Protein AF-A0AAX2KJM3-F1 (afdb_monomer_lite)

Structure (mmCIF, N/CA/C/O backbone):
data_AF-A0AAX2KJM3-F1
#
_entry.id   AF-A0AAX2KJM3-F1
#
loop_
_atom_site.group_PDB
_atom_site.id
_atom_site.type_symbol
_atom_site.label_atom_id
_atom_site.label_alt_id
_atom_site.label_comp_id
_atom_site.label_asym_id
_atom_site.label_entity_id
_atom_site.label_seq_id
_atom_site.pdbx_PDB_ins_code
_atom_site.Cartn_x
_atom_site.Cartn_y
_atom_site.Cartn_z
_atom_site.occupancy
_atom_site.B_iso_or_equiv
_atom_site.auth_seq_id
_atom_site.auth_comp_id
_atom_site.auth_asym_id
_atom_site.auth_atom_id
_atom_site.pdbx_PDB_model_num
ATOM 1 N N . MET A 1 1 ? 7.426 3.479 9.114 1.00 60.28 1 MET A N 1
ATOM 2 C CA . MET A 1 1 ? 7.396 3.814 7.668 1.00 60.28 1 MET A CA 1
ATOM 3 C C . MET A 1 1 ? 6.520 2.862 6.853 1.00 60.28 1 MET A C 1
ATOM 5 O O . MET A 1 1 ? 5.657 3.357 6.151 1.00 60.28 1 MET A O 1
ATOM 9 N N . ARG A 1 2 ? 6.650 1.527 6.961 1.00 74.94 2 ARG A N 1
ATOM 10 C CA . ARG A 1 2 ? 5.858 0.591 6.131 1.00 74.94 2 ARG A CA 1
ATOM 11 C C . ARG A 1 2 ? 4.343 0.595 6.400 1.00 74.94 2 ARG A C 1
ATOM 13 O O . ARG A 1 2 ? 3.571 0.527 5.456 1.00 74.94 2 ARG A O 1
ATOM 20 N N . ILE A 1 3 ? 3.922 0.718 7.660 1.00 77.81 3 ILE A N 1
ATOM 21 C CA . ILE A 1 3 ? 2.496 0.797 8.042 1.00 77.81 3 ILE A CA 1
ATOM 22 C C . ILE A 1 3 ? 1.821 2.037 7.436 1.00 77.81 3 ILE A C 1
ATOM 24 O O . ILE A 1 3 ? 0.717 1.941 6.913 1.00 77.81 3 ILE A O 1
ATOM 28 N N . ALA A 1 4 ? 2.520 3.176 7.405 1.00 73.75 4 ALA A N 1
ATOM 29 C CA . ALA A 1 4 ? 2.007 4.408 6.805 1.00 73.75 4 ALA A CA 1
ATOM 30 C C . ALA A 1 4 ? 1.748 4.266 5.296 1.00 73.75 4 ALA A C 1
ATOM 32 O O . ALA A 1 4 ? 0.753 4.765 4.786 1.00 73.75 4 ALA A O 1
ATOM 33 N N . GLU A 1 5 ? 2.600 3.530 4.579 1.00 72.25 5 GLU A N 1
ATOM 34 C CA . GLU A 1 5 ? 2.364 3.229 3.162 1.00 72.25 5 GLU A CA 1
ATOM 35 C C . GLU A 1 5 ? 1.125 2.345 2.966 1.00 72.25 5 GLU A C 1
ATOM 37 O O . GLU A 1 5 ? 0.366 2.559 2.023 1.00 72.25 5 GLU A O 1
ATOM 42 N N . LEU A 1 6 ? 0.897 1.374 3.858 1.00 77.25 6 LEU A N 1
ATOM 43 C CA . LEU A 1 6 ? -0.289 0.514 3.816 1.00 77.25 6 LEU A CA 1
ATOM 44 C C . LEU A 1 6 ? -1.564 1.314 4.101 1.00 77.25 6 LEU A C 1
ATOM 46 O O . LEU A 1 6 ? -2.538 1.147 3.376 1.00 77.25 6 LEU A O 1
ATOM 50 N N . ALA A 1 7 ? -1.525 2.231 5.070 1.00 78.38 7 ALA A N 1
ATOM 51 C CA . ALA A 1 7 ? -2.629 3.137 5.391 1.00 78.38 7 ALA A CA 1
ATOM 52 C C . ALA A 1 7 ? -3.006 4.076 4.231 1.00 78.38 7 ALA A C 1
ATOM 54 O O . ALA A 1 7 ? -4.148 4.515 4.135 1.00 78.38 7 ALA A O 1
ATOM 55 N N . LEU A 1 8 ? -2.063 4.392 3.339 1.00 77.62 8 LEU A N 1
ATOM 56 C CA . LEU A 1 8 ? -2.329 5.158 2.115 1.00 77.62 8 LEU A CA 1
ATOM 57 C C . LEU A 1 8 ? -2.847 4.284 0.961 1.00 77.62 8 LEU A C 1
ATOM 59 O O . LEU A 1 8 ? -3.397 4.811 -0.002 1.00 77.62 8 LEU A O 1
ATOM 63 N N . CYS A 1 9 ? -2.661 2.964 1.039 1.00 71.81 9 CYS A N 1
ATOM 64 C CA . CYS A 1 9 ? -3.154 1.999 0.052 1.00 71.81 9 CYS A CA 1
ATOM 65 C C . CYS A 1 9 ? -4.550 1.451 0.390 1.00 71.81 9 CYS A C 1
ATOM 67 O O . CYS A 1 9 ? -5.063 0.611 -0.348 1.00 71.81 9 CYS A O 1
ATOM 69 N N . THR A 1 10 ? -5.142 1.880 1.503 1.00 76.56 10 THR A N 1
ATOM 70 C CA . THR A 1 10 ? -6.456 1.445 1.978 1.00 76.56 10 THR A CA 1
ATOM 71 C C . THR A 1 10 ? -7.412 2.630 2.077 1.00 76.56 10 THR A C 1
ATOM 73 O O . THR A 1 10 ? -6.993 3.780 2.202 1.00 76.56 10 THR A O 1
ATOM 76 N N . ALA A 1 11 ? -8.708 2.344 2.006 1.00 81.88 11 ALA A N 1
ATOM 77 C CA . ALA A 1 11 ? -9.783 3.302 2.224 1.00 81.88 11 ALA A CA 1
ATOM 78 C C . ALA A 1 11 ? -10.923 2.591 2.960 1.00 81.88 11 ALA A C 1
ATOM 80 O O . ALA A 1 11 ? -11.150 1.399 2.728 1.00 81.88 11 ALA A O 1
ATOM 81 N N . LEU A 1 12 ? -11.605 3.309 3.846 1.00 81.50 12 LEU A N 1
ATOM 82 C CA . LEU A 1 12 ? -12.786 2.844 4.567 1.00 81.50 12 LEU A CA 1
ATOM 83 C C . LEU A 1 12 ? -14.008 3.650 4.114 1.00 81.50 12 LEU A C 1
ATOM 85 O O . LEU A 1 12 ? -13.881 4.804 3.709 1.00 81.50 12 LEU A O 1
ATOM 89 N N . GLU A 1 13 ? -15.191 3.040 4.172 1.00 80.19 13 GLU A N 1
ATOM 90 C CA . GLU A 1 13 ? -16.446 3.688 3.750 1.00 80.19 13 GLU A CA 1
ATOM 91 C C . GLU A 1 13 ? -16.807 4.904 4.614 1.00 80.19 13 GLU A C 1
ATOM 93 O O . GLU A 1 13 ? -17.458 5.831 4.144 1.00 80.19 13 GLU A O 1
ATOM 98 N N . ASP A 1 14 ? -16.356 4.907 5.865 1.00 87.44 14 ASP A N 1
ATOM 99 C CA . ASP A 1 14 ? -16.610 5.937 6.867 1.00 87.44 14 ASP A CA 1
ATOM 100 C C . ASP A 1 14 ? -15.373 6.809 7.144 1.00 87.44 14 ASP A C 1
ATOM 102 O O . ASP A 1 14 ? -15.229 7.374 8.232 1.00 87.44 14 ASP A O 1
ATOM 106 N N . ASP A 1 15 ? -14.443 6.892 6.187 1.00 84.38 15 ASP A N 1
ATOM 107 C CA . ASP A 1 15 ? -13.280 7.759 6.334 1.00 84.38 15 ASP A CA 1
ATOM 108 C C . ASP A 1 15 ? -13.686 9.245 6.423 1.00 84.38 15 ASP A C 1
ATOM 110 O O . ASP A 1 15 ? -14.553 9.702 5.674 1.00 84.38 15 ASP A O 1
ATOM 114 N N . PRO A 1 16 ? -13.044 10.025 7.316 1.00 83.69 16 PRO A N 1
ATOM 115 C CA . PRO A 1 16 ? -13.225 11.470 7.373 1.00 83.69 16 PRO A CA 1
ATOM 116 C C . PRO A 1 16 ? -12.957 12.141 6.021 1.00 83.69 16 PRO A C 1
ATOM 118 O O . PRO A 1 16 ? -12.054 11.736 5.289 1.00 83.69 16 PRO A O 1
ATOM 121 N N . GLU A 1 17 ? -13.673 13.232 5.729 1.00 79.62 17 GLU A N 1
ATOM 122 C CA . GLU A 1 17 ? -13.433 14.028 4.513 1.00 79.62 17 GLU A CA 1
ATOM 123 C C . GLU A 1 17 ? -12.027 14.651 4.489 1.00 79.62 17 GLU A C 1
ATOM 125 O O . GLU A 1 17 ? -11.439 14.837 3.422 1.00 79.62 17 GLU A O 1
ATOM 130 N N . ASP A 1 18 ? -11.463 14.957 5.665 1.00 87.44 18 ASP A N 1
ATOM 131 C CA . ASP A 1 18 ? -10.090 15.439 5.764 1.00 87.44 18 ASP A CA 1
ATOM 132 C C . ASP A 1 18 ? -9.088 14.308 5.505 1.00 87.44 18 ASP A C 1
ATOM 134 O O . ASP A 1 18 ? -9.008 13.317 6.235 1.00 87.44 18 ASP A O 1
ATOM 138 N N . PHE A 1 19 ? -8.260 14.507 4.479 1.00 77.19 19 PHE A N 1
ATOM 139 C CA . PHE A 1 19 ? -7.275 13.530 4.024 1.00 77.19 19 PHE A CA 1
ATOM 140 C C . PHE A 1 19 ? -6.286 13.112 5.120 1.00 77.19 19 PHE A C 1
ATOM 142 O O . PHE A 1 19 ? -5.932 11.935 5.223 1.00 77.19 19 PHE A O 1
ATOM 149 N N . THR A 1 20 ? -5.825 14.066 5.933 1.00 81.69 20 THR A N 1
ATOM 150 C CA . THR A 1 20 ? -4.815 13.802 6.966 1.00 81.69 20 THR A CA 1
ATOM 151 C C . THR A 1 20 ? -5.428 13.007 8.111 1.00 81.69 20 THR A C 1
ATOM 153 O O . THR A 1 20 ? -4.835 12.034 8.575 1.00 81.69 20 THR A O 1
ATOM 156 N N . GLN A 1 21 ? -6.639 13.369 8.530 1.00 81.94 21 GLN A N 1
ATOM 157 C CA . GLN A 1 21 ? -7.387 12.639 9.548 1.00 81.94 21 GLN A CA 1
ATOM 158 C C . GLN A 1 21 ? -7.733 11.225 9.087 1.00 81.94 21 GLN A C 1
ATOM 160 O O . GLN A 1 21 ? -7.549 10.289 9.860 1.00 81.94 21 GLN A O 1
ATOM 165 N N . ALA A 1 22 ? -8.143 11.039 7.831 1.00 79.31 22 ALA A N 1
ATOM 166 C CA . ALA A 1 22 ? -8.374 9.710 7.273 1.00 79.31 22 ALA A CA 1
ATOM 167 C C . ALA A 1 22 ? -7.092 8.862 7.253 1.00 79.31 22 ALA A C 1
ATOM 169 O O . ALA A 1 22 ? -7.104 7.702 7.660 1.00 79.31 22 ALA A O 1
ATOM 170 N N . ALA A 1 23 ? -5.959 9.440 6.840 1.00 81.50 23 ALA A N 1
ATOM 171 C CA . ALA A 1 23 ? -4.679 8.734 6.835 1.00 81.50 23 ALA A CA 1
ATOM 172 C C . ALA A 1 23 ? -4.227 8.326 8.246 1.00 81.50 23 ALA A C 1
ATOM 174 O O . ALA A 1 23 ? -3.804 7.185 8.4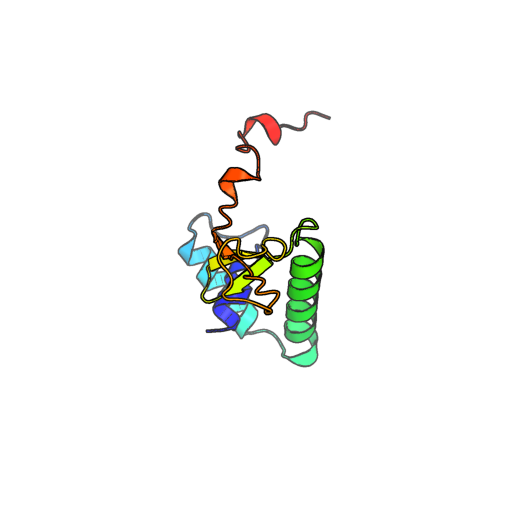35 1.00 81.50 23 ALA A O 1
ATOM 175 N N . ASN A 1 24 ? -4.359 9.220 9.229 1.00 88.31 24 ASN A N 1
ATOM 176 C CA . ASN A 1 24 ? -4.018 8.931 10.623 1.00 88.31 24 ASN A CA 1
ATOM 177 C C . ASN A 1 24 ? -4.950 7.872 11.219 1.00 88.31 24 ASN A C 1
ATOM 179 O O . ASN A 1 24 ? -4.480 6.905 11.802 1.00 88.31 24 ASN A O 1
ATOM 183 N N . ARG A 1 25 ? -6.259 7.973 10.970 1.00 88.75 25 ARG A N 1
ATOM 184 C CA . ARG A 1 25 ? -7.231 6.968 11.411 1.00 88.75 25 ARG A CA 1
ATOM 185 C C . ARG A 1 25 ? -6.891 5.577 10.879 1.00 88.75 25 ARG A C 1
ATOM 187 O O . ARG A 1 25 ? -6.873 4.610 11.634 1.00 88.75 25 ARG A O 1
ATOM 194 N N . ARG A 1 26 ? -6.600 5.460 9.581 1.00 89.00 26 ARG A N 1
ATOM 195 C CA . ARG A 1 26 ? -6.196 4.183 8.972 1.00 89.00 26 ARG A CA 1
ATOM 196 C C . ARG A 1 26 ? -4.875 3.679 9.545 1.00 89.00 26 ARG A C 1
ATOM 198 O O . ARG A 1 26 ? -4.724 2.475 9.726 1.00 89.00 26 ARG A O 1
ATOM 205 N N . PHE A 1 27 ? -3.936 4.577 9.837 1.00 90.44 27 PHE A N 1
ATOM 206 C CA . PHE A 1 27 ? -2.683 4.224 10.494 1.00 90.44 27 PHE A CA 1
ATOM 207 C C . PHE A 1 27 ? -2.931 3.609 11.875 1.00 90.44 27 PHE A C 1
ATOM 209 O O . PHE A 1 27 ? -2.465 2.499 12.113 1.00 90.44 27 PHE A O 1
ATOM 216 N N . ASP A 1 28 ? -3.731 4.265 12.718 1.00 91.44 28 ASP A N 1
ATOM 217 C CA . ASP A 1 28 ? -4.049 3.806 14.076 1.00 91.44 28 ASP A CA 1
ATOM 218 C C . ASP A 1 28 ? -4.772 2.446 14.060 1.00 91.44 28 ASP A C 1
ATOM 220 O O . ASP A 1 28 ? -4.496 1.551 14.865 1.00 91.44 28 ASP A O 1
ATOM 224 N N . ILE A 1 29 ? -5.672 2.245 13.091 1.00 90.88 29 ILE A N 1
ATOM 225 C CA . ILE A 1 29 ? -6.366 0.966 12.899 1.00 90.88 29 ILE A CA 1
ATOM 226 C C . ILE A 1 29 ? -5.371 -0.134 12.523 1.00 90.88 29 ILE A C 1
ATOM 228 O O . ILE A 1 29 ? -5.383 -1.197 13.128 1.00 90.88 29 ILE A O 1
ATOM 232 N N . ILE A 1 30 ? -4.495 0.101 11.545 1.00 89.25 30 ILE A N 1
ATOM 233 C CA . ILE A 1 30 ? -3.525 -0.912 11.102 1.00 89.25 30 ILE A CA 1
ATOM 234 C C . ILE A 1 30 ? -2.479 -1.191 12.192 1.00 89.25 30 ILE A C 1
ATOM 236 O O . ILE A 1 30 ? -2.046 -2.331 12.336 1.00 89.25 30 ILE A O 1
ATOM 240 N N . GLU A 1 31 ? -2.079 -0.181 12.966 1.00 92.00 31 GLU A N 1
ATOM 241 C CA . GLU A 1 31 ? -1.136 -0.332 14.078 1.00 92.00 31 GLU A CA 1
ATOM 242 C C . GLU A 1 31 ? -1.708 -1.187 15.218 1.00 92.00 31 GLU A C 1
ATOM 244 O O . GLU A 1 31 ? -0.967 -1.938 15.852 1.00 92.00 31 GLU A O 1
ATOM 249 N N . SER A 1 32 ? -3.022 -1.129 15.442 1.00 91.94 32 SER A N 1
ATOM 250 C CA . SER A 1 32 ? -3.710 -1.916 16.473 1.00 91.94 32 SER A CA 1
ATOM 251 C C . SER A 1 32 ? -4.108 -3.336 16.041 1.00 91.94 32 SER A C 1
ATOM 253 O O . SER A 1 32 ? -4.608 -4.097 16.870 1.00 91.94 32 SER A O 1
ATOM 255 N N . MET A 1 33 ? -3.860 -3.725 14.785 1.00 92.62 33 MET A N 1
ATOM 256 C CA . MET A 1 33 ? -4.207 -5.056 14.272 1.00 92.62 33 MET A CA 1
ATOM 257 C C . MET A 1 33 ? -3.370 -6.177 14.893 1.00 92.62 33 MET A C 1
ATOM 259 O O . MET A 1 33 ? -2.149 -6.081 15.045 1.00 92.62 33 MET A O 1
ATOM 263 N N . ALA A 1 34 ? -4.012 -7.319 15.129 1.00 92.50 34 ALA A N 1
ATOM 264 C CA . ALA A 1 34 ? -3.317 -8.550 15.469 1.00 92.50 34 ALA A CA 1
ATOM 265 C C . ALA A 1 34 ? -2.482 -9.057 14.275 1.00 92.50 34 ALA A C 1
ATOM 267 O O . ALA A 1 34 ? -2.989 -9.260 13.167 1.00 92.50 34 ALA A O 1
ATOM 268 N N . LEU A 1 35 ? -1.186 -9.295 14.510 1.00 88.44 35 LEU A N 1
ATOM 269 C CA . LEU A 1 35 ? -0.196 -9.596 13.464 1.00 88.44 35 LEU A CA 1
ATOM 270 C C . LEU A 1 35 ? -0.576 -10.789 12.570 1.00 88.44 35 LEU A C 1
ATOM 272 O O . LEU A 1 35 ? -0.541 -10.689 11.342 1.00 88.44 35 LEU A O 1
ATOM 276 N N . GLU A 1 36 ? -0.942 -11.912 13.180 1.00 85.69 36 GLU A N 1
ATOM 277 C CA . GLU A 1 36 ? -1.166 -13.176 12.466 1.00 85.69 36 GLU A CA 1
ATOM 278 C C . GLU A 1 36 ? -2.551 -13.248 11.812 1.00 85.69 36 GLU A C 1
ATOM 280 O O . GLU A 1 36 ? -2.703 -13.755 10.702 1.00 85.69 36 GLU A O 1
ATOM 285 N N . THR A 1 37 ? -3.576 -12.725 12.486 1.00 90.19 37 THR A N 1
ATOM 286 C CA . THR A 1 37 ? -4.977 -12.929 12.092 1.00 90.19 37 THR A CA 1
ATOM 287 C C . THR A 1 37 ? -5.553 -11.791 11.261 1.00 90.19 37 THR A C 1
ATOM 289 O O . THR A 1 37 ? -6.494 -12.022 10.508 1.00 90.19 37 THR A O 1
ATOM 292 N N . GLU A 1 38 ? -5.010 -10.578 11.374 1.00 88.25 38 GLU A N 1
ATOM 293 C CA . GLU A 1 38 ? -5.587 -9.378 10.753 1.00 88.25 38 GLU A CA 1
ATOM 294 C C . GLU A 1 38 ? -4.581 -8.678 9.837 1.00 88.25 38 GLU A C 1
ATOM 296 O O . GLU A 1 38 ? -4.841 -8.488 8.646 1.00 88.25 38 GLU A O 1
ATOM 301 N N . PHE A 1 39 ? -3.388 -8.373 10.354 1.00 89.19 39 PHE A N 1
ATOM 302 C CA . PHE A 1 39 ? -2.381 -7.620 9.608 1.00 89.19 39 PHE A CA 1
ATOM 303 C C . PHE A 1 39 ? -1.812 -8.414 8.424 1.00 89.19 39 PHE A C 1
ATOM 305 O O . PHE A 1 39 ? -1.742 -7.908 7.302 1.00 89.19 39 PHE A O 1
ATOM 312 N N . THR A 1 40 ? -1.425 -9.673 8.642 1.00 89.88 40 THR A N 1
ATOM 313 C CA . THR A 1 40 ? -0.836 -10.519 7.590 1.00 89.88 40 THR A CA 1
ATOM 314 C C . THR A 1 40 ? -1.794 -10.729 6.405 1.00 89.88 40 THR A C 1
ATOM 316 O O . THR A 1 40 ? -1.383 -10.486 5.262 1.00 89.88 40 THR A O 1
ATOM 319 N N . PRO A 1 41 ? -3.080 -11.081 6.620 1.00 90.25 41 PRO A N 1
ATOM 320 C CA . PRO A 1 41 ? -4.067 -11.141 5.541 1.00 90.25 41 PRO A CA 1
ATOM 321 C C . PRO A 1 41 ? -4.277 -9.806 4.816 1.00 90.25 41 PRO A C 1
ATOM 323 O O . PRO A 1 41 ? -4.379 -9.792 3.586 1.00 90.25 41 PRO A O 1
ATOM 326 N N . LEU A 1 42 ? -4.302 -8.682 5.544 1.00 86.00 42 LEU A N 1
ATOM 327 C CA . LEU A 1 42 ? -4.429 -7.351 4.946 1.00 86.00 42 LEU A CA 1
ATOM 328 C C . LEU A 1 42 ? -3.266 -7.061 3.992 1.00 86.00 42 LEU A C 1
ATOM 330 O O . LEU A 1 42 ? -3.485 -6.671 2.844 1.00 86.00 42 LEU A O 1
ATOM 334 N N . VAL A 1 43 ? -2.028 -7.289 4.436 1.00 86.50 43 VAL A N 1
ATOM 335 C CA . VAL A 1 43 ? -0.831 -7.071 3.615 1.00 86.50 43 VAL A CA 1
ATOM 336 C C . VAL A 1 43 ? -0.851 -7.957 2.373 1.00 86.50 43 VAL A C 1
ATOM 338 O O . VAL A 1 43 ? -0.588 -7.464 1.275 1.00 86.50 43 VAL A O 1
ATOM 341 N N . ALA A 1 44 ? -1.198 -9.238 2.517 1.00 85.62 44 ALA A N 1
ATOM 342 C CA . ALA A 1 44 ? -1.300 -10.158 1.389 1.00 85.62 44 ALA A CA 1
ATOM 343 C C . ALA A 1 44 ? -2.343 -9.684 0.366 1.00 85.62 44 ALA A C 1
ATOM 345 O O . ALA A 1 44 ? -2.078 -9.679 -0.837 1.00 85.62 44 ALA A O 1
ATOM 346 N N . ARG A 1 45 ? -3.504 -9.211 0.832 1.00 81.00 45 ARG A N 1
ATOM 347 C CA . ARG A 1 45 ? -4.565 -8.686 -0.032 1.00 81.00 45 ARG A CA 1
ATOM 348 C C . ARG A 1 45 ? -4.150 -7.402 -0.739 1.00 81.00 45 ARG A C 1
ATOM 350 O O . ARG A 1 45 ? -4.367 -7.300 -1.940 1.00 81.00 45 ARG A O 1
ATOM 357 N N . ILE A 1 46 ? -3.499 -6.466 -0.046 1.00 79.94 46 ILE A N 1
ATOM 358 C CA . ILE A 1 46 ? -2.947 -5.252 -0.667 1.00 79.94 46 ILE A CA 1
ATOM 359 C C . ILE A 1 46 ? -1.924 -5.629 -1.741 1.00 79.94 46 ILE A C 1
ATOM 361 O O . ILE A 1 46 ? -1.957 -5.071 -2.831 1.00 79.94 46 ILE A O 1
ATOM 365 N N . GLN A 1 47 ? -1.045 -6.598 -1.482 1.00 80.81 47 GLN A N 1
ATOM 366 C CA . GLN A 1 47 ? -0.051 -7.044 -2.462 1.00 80.81 47 GLN A CA 1
ATOM 367 C C . GLN A 1 47 ? -0.680 -7.733 -3.678 1.00 80.81 47 GLN A C 1
ATOM 369 O O . GLN A 1 47 ? -0.251 -7.482 -4.804 1.00 80.81 47 GLN A O 1
ATOM 374 N N . LEU A 1 48 ? -1.694 -8.578 -3.471 1.00 80.69 48 LEU A N 1
ATOM 375 C CA . LEU A 1 48 ? -2.456 -9.204 -4.553 1.00 80.69 48 LEU A CA 1
ATOM 376 C C . LEU A 1 48 ? -3.196 -8.150 -5.373 1.00 80.69 48 LEU A C 1
ATOM 378 O O . LEU A 1 48 ? -3.027 -8.098 -6.583 1.00 80.69 48 LEU A O 1
ATOM 382 N N . MET A 1 49 ? -3.902 -7.228 -4.720 1.00 68.44 49 MET A N 1
ATOM 383 C CA . MET A 1 49 ? -4.570 -6.124 -5.402 1.00 68.44 49 MET A CA 1
ATOM 384 C C . MET A 1 49 ? -3.576 -5.230 -6.134 1.00 68.44 49 MET A C 1
ATOM 386 O O . MET A 1 49 ? -3.848 -4.840 -7.253 1.00 68.44 49 MET A O 1
ATOM 390 N N . GLN A 1 50 ? -2.400 -4.940 -5.579 1.00 71.25 50 GLN A N 1
ATOM 391 C CA . GLN A 1 50 ? -1.345 -4.216 -6.292 1.00 71.25 50 GLN A CA 1
ATOM 392 C C . GLN A 1 50 ? -0.793 -5.008 -7.482 1.00 71.25 50 GLN A C 1
ATOM 394 O O . GLN A 1 50 ? -0.348 -4.407 -8.455 1.00 71.25 50 GLN A O 1
ATOM 399 N N . LYS A 1 51 ? -0.781 -6.341 -7.419 1.00 67.69 51 LYS A N 1
ATOM 400 C CA . LYS A 1 51 ? -0.384 -7.210 -8.532 1.00 67.69 51 LYS A CA 1
ATOM 401 C C . LYS A 1 51 ? -1.451 -7.238 -9.627 1.00 67.69 51 LYS A C 1
ATOM 403 O O . LYS A 1 51 ? -1.078 -7.192 -10.794 1.00 67.69 51 LYS A O 1
ATOM 408 N N . ASP A 1 52 ? -2.725 -7.256 -9.257 1.00 59.75 52 ASP A N 1
ATOM 409 C CA . ASP A 1 52 ? -3.864 -7.303 -10.180 1.00 59.75 52 ASP A CA 1
ATOM 410 C C . ASP A 1 52 ? -4.167 -5.920 -10.775 1.00 59.75 52 ASP A C 1
ATOM 412 O O . ASP A 1 52 ? -4.451 -5.788 -11.962 1.00 59.75 52 ASP A O 1
ATOM 416 N N . LEU A 1 53 ? -4.026 -4.867 -9.964 1.00 54.59 53 LEU A N 1
ATOM 417 C CA . LEU A 1 53 ? -4.119 -3.471 -10.378 1.00 54.59 53 LEU A CA 1
ATOM 418 C C . LEU A 1 53 ? -2.903 -3.023 -11.170 1.00 54.59 53 LEU A C 1
ATOM 420 O O . LEU A 1 53 ? -3.003 -1.957 -11.751 1.00 54.59 53 LEU A O 1
ATOM 424 N N . ARG A 1 54 ? -1.781 -3.759 -11.252 1.00 56.69 54 ARG A N 1
ATOM 425 C CA . ARG A 1 54 ? -0.812 -3.525 -12.339 1.00 56.69 54 ARG A CA 1
ATOM 426 C C . ARG A 1 54 ? -1.564 -3.821 -13.627 1.00 56.69 54 ARG A C 1
ATOM 428 O O . ARG A 1 54 ? -1.864 -4.968 -13.917 1.00 56.69 54 ARG A O 1
ATOM 435 N N . HIS A 1 55 ? -1.874 -2.773 -14.371 1.00 53.81 55 HIS A N 1
ATOM 436 C CA . HIS A 1 55 ? -2.842 -2.663 -15.469 1.00 53.81 55 HIS A CA 1
ATOM 437 C C . HIS A 1 55 ? -2.425 -3.454 -16.736 1.00 53.81 55 HIS A C 1
ATOM 439 O O . HIS A 1 55 ? -2.548 -2.978 -17.859 1.00 53.81 55 HIS A O 1
ATOM 445 N N . GLY A 1 56 ? -1.785 -4.616 -16.575 1.00 55.19 56 GLY A N 1
ATOM 446 C CA . GLY A 1 56 ? -0.945 -5.275 -17.577 1.00 55.19 56 GLY A CA 1
ATOM 447 C C . GLY A 1 56 ? 0.391 -4.559 -17.828 1.00 55.19 56 GLY A C 1
ATOM 448 O O . GLY A 1 56 ? 1.299 -5.137 -18.423 1.00 55.19 56 GLY A O 1
ATOM 449 N N . LEU A 1 57 ? 0.549 -3.321 -17.350 1.00 61.62 57 LEU A N 1
ATOM 450 C CA . LEU A 1 57 ? 1.763 -2.527 -17.503 1.00 61.62 57 LEU A CA 1
ATOM 451 C C . LEU A 1 57 ? 2.761 -2.852 -16.385 1.00 61.62 57 LEU A C 1
ATOM 453 O O . LEU A 1 57 ? 2.406 -2.935 -15.208 1.00 61.62 57 LEU A O 1
ATOM 457 N N . LYS A 1 58 ? 4.034 -3.053 -16.744 1.00 64.25 58 LYS A N 1
ATOM 458 C CA . LYS A 1 58 ? 5.106 -3.248 -15.760 1.00 64.25 58 LYS A CA 1
ATOM 459 C C . LYS A 1 58 ? 5.351 -1.927 -15.031 1.00 64.25 58 LYS A C 1
ATOM 461 O O . LYS A 1 58 ? 5.551 -0.901 -15.672 1.00 64.25 58 LYS A O 1
ATOM 466 N N . MET A 1 59 ? 5.366 -1.954 -13.700 1.00 69.19 59 MET A N 1
ATOM 467 C CA . MET A 1 59 ? 5.555 -0.764 -12.864 1.00 69.19 59 MET A CA 1
ATOM 468 C C . MET A 1 59 ? 6.496 -1.043 -11.692 1.00 69.19 59 MET A C 1
ATOM 470 O O . MET A 1 59 ? 6.556 -2.176 -11.208 1.00 69.19 59 MET A O 1
ATOM 474 N N . SER A 1 60 ? 7.169 0.000 -11.207 1.00 68.75 60 SER A N 1
ATOM 475 C CA . SER A 1 60 ? 7.904 0.028 -9.939 1.00 68.75 60 SER A CA 1
ATOM 476 C C . SER A 1 60 ? 7.324 1.113 -9.030 1.00 68.75 60 SE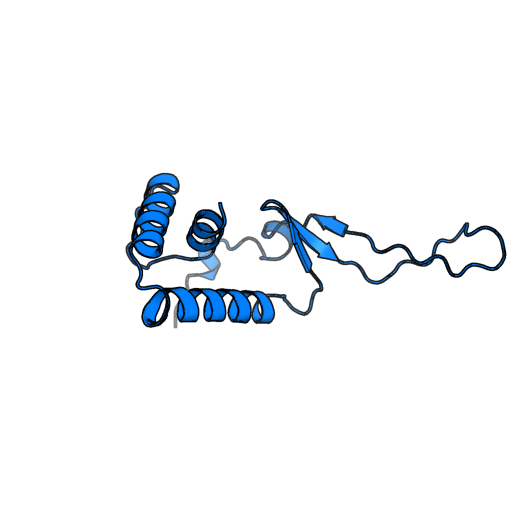R A C 1
ATOM 478 O O . SER A 1 60 ? 7.012 2.209 -9.499 1.00 68.75 60 SER A O 1
ATOM 480 N N . ILE A 1 61 ? 7.181 0.810 -7.740 1.00 66.88 61 ILE A N 1
ATOM 481 C CA . ILE A 1 61 ? 6.787 1.775 -6.708 1.00 66.88 61 ILE A CA 1
ATOM 482 C C . ILE A 1 61 ? 7.972 1.904 -5.755 1.00 66.88 61 ILE A C 1
ATOM 484 O O . ILE A 1 61 ? 8.283 0.976 -5.011 1.00 66.88 61 ILE A O 1
ATOM 488 N N . GLU A 1 62 ? 8.636 3.056 -5.783 1.00 61.97 62 GLU A N 1
ATOM 489 C CA . GLU A 1 62 ? 9.804 3.351 -4.950 1.00 61.97 62 GLU A CA 1
ATOM 490 C C . GLU A 1 62 ? 9.626 4.716 -4.292 1.00 61.97 62 GLU A C 1
ATOM 492 O O . GLU A 1 62 ? 9.323 5.701 -4.967 1.00 61.97 62 GLU A O 1
ATOM 497 N N . ARG A 1 63 ? 9.833 4.788 -2.969 1.00 62.31 63 ARG A N 1
ATOM 498 C CA . ARG A 1 63 ? 9.756 6.038 -2.183 1.00 62.31 63 ARG A CA 1
ATOM 499 C C . ARG A 1 63 ? 8.454 6.824 -2.426 1.00 62.31 63 ARG A C 1
ATOM 501 O O . ARG A 1 63 ? 8.483 8.036 -2.621 1.00 62.31 63 ARG A O 1
ATOM 508 N N . GLY A 1 64 ? 7.321 6.121 -2.483 1.00 54.59 64 GLY A N 1
ATOM 509 C CA . GLY A 1 64 ? 5.999 6.720 -2.708 1.00 54.59 64 GLY A CA 1
ATOM 510 C C . GLY A 1 64 ? 5.729 7.207 -4.138 1.00 54.59 64 GLY A C 1
ATOM 511 O O . GLY A 1 64 ? 4.678 7.786 -4.388 1.00 54.59 64 GLY A O 1
ATOM 512 N N . SER A 1 65 ? 6.642 6.976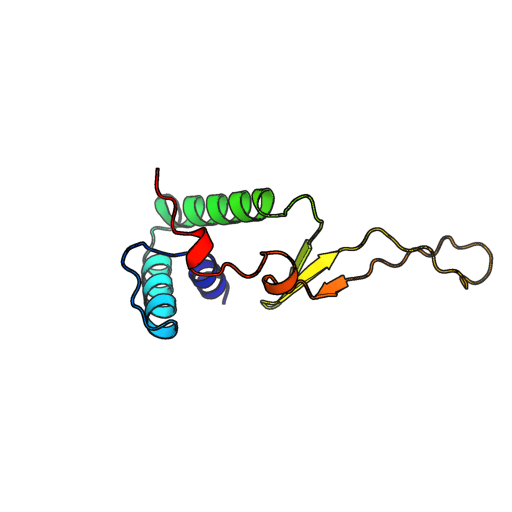 -5.087 1.00 57.41 65 SER A N 1
ATOM 513 C CA . SER A 1 65 ? 6.458 7.340 -6.495 1.00 57.41 65 SER A CA 1
ATOM 514 C C . SER A 1 65 ? 6.198 6.107 -7.355 1.00 57.41 65 SER A C 1
ATOM 516 O O . SER A 1 65 ? 6.999 5.172 -7.365 1.00 57.41 65 SER A O 1
ATOM 518 N N . SER A 1 66 ? 5.108 6.138 -8.122 1.00 65.62 66 SER A N 1
ATOM 519 C CA . SER A 1 66 ? 4.791 5.111 -9.119 1.00 65.62 66 SER A CA 1
ATOM 520 C C . SER A 1 66 ? 5.479 5.428 -10.446 1.00 65.62 66 SER A C 1
ATOM 522 O O . SER A 1 66 ? 5.377 6.543 -10.962 1.00 65.62 66 SER A O 1
ATOM 524 N N . ARG A 1 67 ? 6.197 4.457 -11.015 1.00 72.38 67 ARG A N 1
ATOM 525 C CA . ARG A 1 67 ? 6.885 4.577 -12.309 1.00 72.38 67 ARG A CA 1
ATOM 526 C C . ARG A 1 67 ? 6.510 3.413 -13.215 1.00 72.38 67 ARG A C 1
ATOM 528 O O . ARG A 1 67 ? 6.545 2.267 -12.772 1.00 72.38 67 ARG A O 1
ATOM 535 N N . LEU A 1 68 ? 6.208 3.681 -14.484 1.00 72.81 68 LEU A N 1
ATOM 536 C CA . LEU A 1 68 ? 6.111 2.626 -15.491 1.00 72.81 68 LEU A CA 1
ATOM 537 C C . LEU A 1 68 ? 7.513 2.175 -15.890 1.00 72.81 68 LEU A C 1
ATOM 539 O O . LEU A 1 68 ? 8.403 2.994 -16.120 1.00 72.81 68 LEU A O 1
ATOM 543 N N . ILE A 1 69 ? 7.676 0.865 -16.004 1.00 79.25 69 ILE A N 1
ATOM 544 C CA . ILE A 1 69 ? 8.852 0.209 -16.557 1.00 79.25 69 ILE A CA 1
ATOM 545 C C . ILE A 1 69 ? 8.572 0.005 -18.042 1.00 79.25 69 ILE A C 1
ATOM 547 O O . ILE A 1 69 ? 7.736 -0.822 -18.415 1.00 79.25 69 ILE A O 1
ATOM 551 N N . LEU A 1 70 ? 9.263 0.760 -18.892 1.00 75.50 70 LEU A N 1
ATOM 552 C CA . LEU A 1 70 ? 9.154 0.581 -20.335 1.00 75.50 70 LEU A CA 1
ATOM 553 C C . LEU A 1 70 ? 9.862 -0.713 -20.771 1.00 75.50 70 LEU A C 1
ATOM 555 O O . LEU A 1 70 ? 10.816 -1.145 -20.114 1.00 75.50 70 LEU A O 1
ATOM 559 N N . PRO A 1 71 ? 9.432 -1.339 -21.883 1.00 77.19 71 PRO A N 1
ATOM 560 C CA . PRO A 1 71 ? 10.184 -2.429 -22.494 1.00 77.19 71 PRO A CA 1
ATOM 561 C C . PRO A 1 71 ? 11.647 -2.018 -22.743 1.00 77.19 71 PRO A C 1
ATOM 563 O O . PRO A 1 71 ? 11.888 -0.838 -23.030 1.00 77.19 71 PRO A O 1
ATOM 566 N N . PRO A 1 72 ? 12.614 -2.953 -22.653 1.00 80.56 72 PRO A N 1
ATOM 567 C CA . PRO A 1 72 ? 14.026 -2.652 -22.874 1.00 80.56 72 PRO A CA 1
ATOM 568 C C . PRO A 1 72 ? 14.237 -1.929 -24.208 1.00 80.56 72 PRO A C 1
ATOM 570 O O . PRO A 1 72 ? 13.760 -2.378 -25.247 1.00 80.56 72 PRO A O 1
ATOM 573 N N . GLN A 1 73 ? 14.917 -0.786 -24.169 1.00 77.00 73 GLN A N 1
ATOM 574 C CA . GLN A 1 73 ? 15.224 0.006 -25.356 1.00 77.00 73 GLN A CA 1
ATOM 575 C C . GLN A 1 73 ? 16.649 -0.305 -25.807 1.00 77.00 73 GLN A C 1
ATOM 577 O O . GLN A 1 73 ? 17.583 -0.178 -25.012 1.00 77.00 73 GLN A O 1
ATOM 582 N N . HIS A 1 74 ? 16.829 -0.681 -27.073 1.00 78.06 74 HIS A N 1
ATOM 583 C CA . HIS A 1 74 ? 18.161 -0.897 -27.638 1.00 78.06 74 HIS A CA 1
ATOM 584 C C . HIS A 1 74 ? 18.865 0.446 -27.875 1.00 78.06 74 HIS A C 1
ATOM 586 O O . HIS A 1 74 ? 18.327 1.353 -28.521 1.00 78.06 74 HIS A O 1
ATOM 592 N N . CYS A 1 75 ? 20.080 0.590 -27.349 1.00 72.56 75 CYS A N 1
ATOM 593 C CA . CYS A 1 75 ? 20.882 1.792 -27.535 1.00 72.56 75 CYS A CA 1
ATOM 594 C C . CYS A 1 75 ? 21.426 1.864 -28.970 1.00 72.56 75 CYS A C 1
ATOM 596 O O . CYS A 1 75 ? 22.260 1.058 -29.368 1.00 72.56 75 CYS A O 1
ATOM 598 N N . LYS A 1 76 ? 21.022 2.891 -29.731 1.00 67.62 76 LYS A N 1
ATOM 599 C CA . LYS A 1 76 ? 21.465 3.090 -31.129 1.00 67.62 76 LYS A CA 1
ATOM 600 C C . LYS A 1 76 ? 22.970 3.354 -31.287 1.00 67.62 76 LYS A C 1
ATOM 602 O O . LYS A 1 76 ? 23.506 3.127 -32.361 1.00 67.62 76 LYS A O 1
ATOM 607 N N . ASN A 1 77 ? 23.636 3.812 -30.224 1.00 66.88 77 ASN A N 1
ATOM 608 C CA . ASN A 1 77 ? 25.059 4.173 -30.217 1.00 66.88 77 ASN A CA 1
ATOM 609 C C . ASN A 1 77 ? 25.884 3.271 -29.283 1.00 66.88 77 ASN A C 1
ATOM 611 O O . ASN A 1 77 ? 26.851 3.734 -28.673 1.00 66.88 77 ASN A O 1
ATOM 615 N N . ALA A 1 78 ? 25.482 2.011 -29.096 1.00 64.38 78 ALA A N 1
ATOM 616 C CA . ALA A 1 78 ? 26.311 1.068 -28.357 1.00 64.38 78 ALA A CA 1
ATOM 617 C C . ALA A 1 78 ? 27.667 0.927 -29.071 1.00 64.38 78 ALA A C 1
ATOM 619 O O . ALA A 1 78 ? 27.720 0.678 -30.276 1.00 64.38 78 ALA A O 1
ATOM 620 N N . LYS A 1 79 ? 28.770 1.141 -28.342 1.00 61.66 79 LYS A N 1
ATOM 621 C CA . LYS A 1 79 ? 30.111 0.866 -28.874 1.00 61.66 79 LYS A CA 1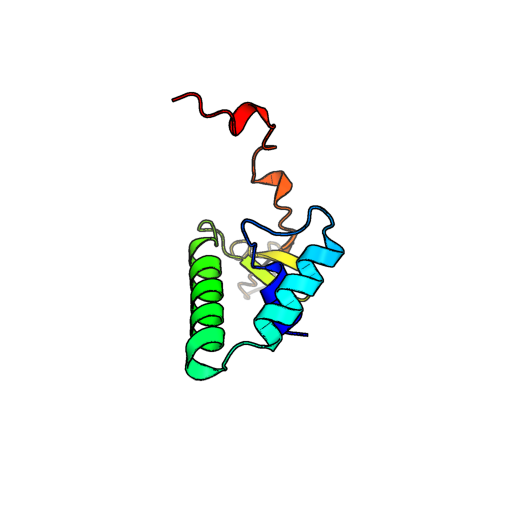
ATOM 622 C C . LYS A 1 79 ? 30.207 -0.635 -29.183 1.00 61.66 79 LYS A C 1
ATOM 624 O O . LYS A 1 79 ? 29.692 -1.442 -28.415 1.00 61.66 79 LYS A O 1
ATOM 629 N N . GLU A 1 80 ? 30.806 -0.945 -30.330 1.00 49.62 80 GLU A N 1
ATOM 630 C CA . GLU A 1 80 ? 30.857 -2.243 -31.022 1.00 49.62 80 GLU A CA 1
ATOM 631 C C . GLU A 1 80 ? 30.674 -3.500 -30.148 1.00 49.62 80 GLU A C 1
ATOM 633 O O . GLU A 1 80 ? 31.417 -3.742 -29.199 1.00 49.62 80 GLU A O 1
ATOM 638 N N . GLY A 1 81 ? 29.709 -4.345 -30.535 1.00 56.59 81 GLY A N 1
ATOM 639 C CA . GLY A 1 81 ? 29.587 -5.737 -30.079 1.00 56.59 81 GLY A CA 1
ATOM 640 C C . GLY A 1 81 ? 28.724 -5.986 -28.839 1.00 56.59 81 GLY A C 1
ATOM 641 O O . GLY A 1 81 ? 28.444 -7.144 -28.538 1.00 56.59 81 GLY A O 1
ATOM 642 N N . ALA A 1 82 ? 28.263 -4.945 -28.142 1.00 58.28 82 ALA A N 1
ATOM 643 C CA . ALA A 1 82 ? 27.393 -5.093 -26.977 1.00 58.28 82 ALA A CA 1
ATOM 644 C C . ALA A 1 82 ? 25.936 -4.743 -27.317 1.00 58.28 82 ALA A C 1
ATOM 646 O O . ALA A 1 82 ? 25.637 -3.603 -27.676 1.00 58.28 82 ALA A O 1
ATOM 647 N N . ASP A 1 83 ? 25.015 -5.700 -27.158 1.00 58.91 83 ASP A N 1
ATOM 648 C CA . ASP A 1 83 ? 23.574 -5.424 -27.172 1.00 58.91 83 ASP A CA 1
ATOM 649 C C . ASP A 1 83 ? 23.189 -4.730 -25.856 1.00 58.91 83 ASP A C 1
ATOM 651 O O . ASP A 1 83 ? 22.785 -5.348 -24.870 1.00 58.91 83 ASP A O 1
ATOM 655 N N . VAL A 1 84 ? 23.448 -3.422 -25.792 1.00 66.56 84 VAL A N 1
ATOM 656 C CA . VAL A 1 84 ? 23.165 -2.617 -24.604 1.00 66.56 84 VAL A CA 1
ATOM 657 C C . VAL A 1 84 ? 21.697 -2.221 -24.639 1.00 66.56 84 VAL A C 1
ATOM 659 O O . VAL A 1 84 ? 21.296 -1.284 -25.334 1.00 66.56 84 VAL A O 1
ATOM 662 N N . THR A 1 85 ? 20.886 -2.933 -23.863 1.00 71.12 85 THR A N 1
ATOM 663 C CA . THR A 1 85 ? 19.505 -2.539 -23.588 1.00 71.12 85 THR A CA 1
ATOM 664 C C . THR A 1 85 ? 19.437 -1.679 -22.332 1.00 71.12 85 THR A C 1
ATOM 666 O O . THR A 1 85 ? 19.972 -2.060 -21.291 1.00 71.12 85 THR A O 1
ATOM 669 N N . THR A 1 86 ? 18.733 -0.549 -22.394 1.00 73.00 86 THR A N 1
ATOM 670 C CA . THR A 1 86 ? 18.419 0.270 -21.215 1.00 73.00 86 THR A CA 1
ATOM 671 C C . THR A 1 86 ? 16.944 0.139 -20.862 1.00 73.00 86 THR A C 1
ATOM 673 O O . THR A 1 86 ? 16.068 0.316 -21.710 1.00 73.00 86 THR A O 1
ATOM 676 N N . THR A 1 87 ? 16.660 -0.135 -19.591 1.00 77.19 87 THR A N 1
ATOM 677 C CA . THR A 1 87 ? 15.300 -0.085 -19.048 1.00 77.19 87 THR A CA 1
ATOM 678 C C . THR A 1 87 ? 15.004 1.332 -18.582 1.00 77.19 87 THR A C 1
ATOM 680 O O . THR A 1 87 ? 15.684 1.857 -17.700 1.00 77.19 87 THR A O 1
ATOM 683 N N . LEU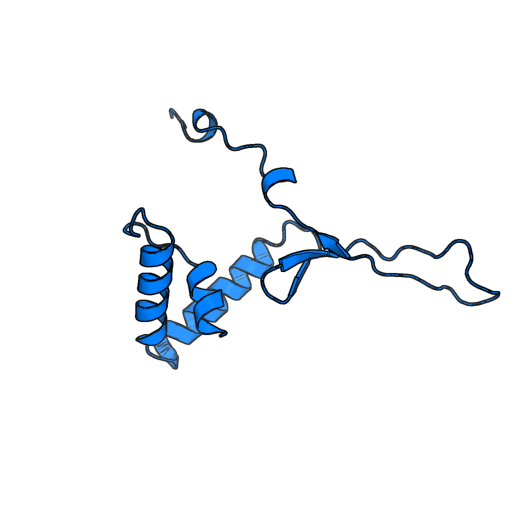 A 1 88 ? 13.989 1.957 -19.174 1.00 77.56 88 LEU A N 1
ATOM 684 C CA . LEU A 1 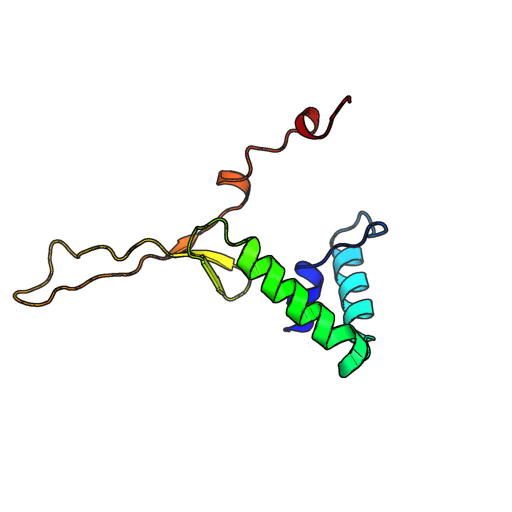88 ? 13.569 3.307 -18.816 1.00 77.56 88 LEU A CA 1
ATOM 685 C C . LEU A 1 88 ? 12.423 3.264 -17.805 1.00 77.56 88 LEU A C 1
ATOM 687 O O . LEU A 1 88 ? 11.486 2.475 -17.943 1.00 77.56 88 LEU A O 1
ATOM 691 N N . TYR A 1 89 ? 12.492 4.160 -16.823 1.00 77.88 89 TYR A N 1
ATOM 692 C CA . TYR A 1 89 ? 11.436 4.381 -15.844 1.00 77.88 89 TYR A CA 1
ATOM 693 C C . TYR A 1 89 ? 10.787 5.731 -16.118 1.00 77.88 89 TYR A C 1
ATOM 695 O O . TYR A 1 89 ? 11.448 6.763 -16.002 1.00 77.88 89 TYR A O 1
ATOM 703 N N . VAL A 1 90 ? 9.502 5.735 -16.463 1.00 76.12 90 VAL A N 1
ATOM 704 C CA . VAL A 1 90 ? 8.748 6.979 -16.672 1.00 76.12 90 VAL A CA 1
ATOM 705 C C . VAL A 1 90 ? 7.787 7.209 -15.508 1.00 76.12 90 VAL A C 1
ATOM 707 O O . VAL A 1 90 ? 7.184 6.244 -15.032 1.00 76.12 90 VAL A O 1
ATOM 710 N N . PRO A 1 91 ? 7.639 8.448 -15.004 1.00 69.69 91 PRO A N 1
ATOM 711 C CA . PRO A 1 91 ? 6.657 8.749 -13.969 1.00 69.69 91 PRO A CA 1
ATOM 712 C C . PRO A 1 91 ? 5.262 8.308 -14.412 1.00 69.69 91 PRO A C 1
ATOM 714 O O . PRO A 1 91 ? 4.811 8.676 -15.495 1.00 69.69 91 PRO A O 1
ATOM 717 N N . PHE A 1 92 ? 4.586 7.517 -13.582 1.00 64.56 92 PHE A N 1
ATOM 718 C CA . PHE A 1 92 ? 3.191 7.177 -13.809 1.00 64.56 92 PHE A CA 1
ATOM 719 C C . PHE A 1 92 ? 2.323 8.148 -13.020 1.00 64.56 92 PHE A C 1
ATOM 721 O O . PHE A 1 92 ? 2.260 8.087 -11.792 1.00 64.56 92 PHE A O 1
ATOM 728 N N . LEU A 1 93 ? 1.678 9.069 -13.728 1.00 62.91 93 LEU A N 1
ATOM 729 C CA . LEU A 1 93 ? 0.680 9.951 -13.146 1.00 62.91 93 LEU A CA 1
ATOM 730 C C . LEU A 1 93 ? -0.693 9.345 -13.426 1.00 62.91 93 LEU A C 1
ATOM 732 O O . LEU A 1 93 ? -1.126 9.311 -14.574 1.00 62.91 93 LEU A O 1
ATOM 736 N N . ASN A 1 94 ? -1.392 8.910 -12.376 1.00 52.66 94 ASN A N 1
ATOM 737 C CA . ASN A 1 94 ? -2.724 8.302 -12.496 1.00 52.66 94 ASN A CA 1
ATOM 738 C C . ASN A 1 94 ? -3.705 9.172 -13.312 1.00 52.66 94 ASN A C 1
ATOM 740 O O . ASN A 1 94 ? -4.563 8.631 -14.003 1.00 52.66 94 ASN A O 1
ATOM 744 N N . ARG A 1 95 ? -3.541 10.506 -13.299 1.00 53.59 95 ARG A N 1
ATOM 745 C CA . ARG A 1 95 ? -4.366 11.459 -14.068 1.00 53.59 95 ARG A CA 1
ATOM 746 C C . ARG A 1 95 ? -4.276 11.310 -15.595 1.00 53.59 95 ARG A C 1
ATOM 748 O O . ARG A 1 95 ? -5.152 11.799 -16.289 1.00 53.59 95 ARG A O 1
ATOM 755 N N . GLU A 1 96 ? -3.200 10.712 -16.107 1.00 50.50 96 GLU A N 1
ATOM 756 C CA . GLU A 1 96 ? -2.950 10.567 -17.552 1.00 50.50 96 GLU A CA 1
ATOM 757 C C . GLU A 1 96 ? -3.548 9.263 -18.110 1.00 50.50 96 GLU A C 1
ATOM 759 O O . GLU A 1 96 ? -3.552 9.053 -19.319 1.00 50.50 96 GLU A O 1
ATOM 764 N N . PHE A 1 97 ? -4.028 8.367 -17.238 1.00 49.12 97 PHE A N 1
ATOM 765 C CA . PHE A 1 97 ? -4.540 7.047 -17.624 1.00 49.12 97 PHE A CA 1
ATOM 766 C C . PHE A 1 97 ? -5.947 6.766 -17.100 1.00 49.12 97 PHE A C 1
ATOM 768 O O . PHE A 1 97 ? -6.726 6.084 -17.760 1.00 49.12 97 PHE A O 1
ATOM 775 N N . ILE A 1 98 ? -6.303 7.319 -15.939 1.00 47.28 98 ILE A N 1
ATOM 776 C CA . ILE A 1 98 ? -7.697 7.421 -15.528 1.00 47.28 98 ILE A CA 1
ATOM 777 C C . ILE A 1 98 ? -8.259 8.599 -16.335 1.00 47.28 98 ILE A C 1
ATOM 779 O O . ILE A 1 98 ? -7.873 9.734 -16.036 1.00 47.28 98 ILE A O 1
ATOM 783 N N . PRO A 1 99 ? -9.101 8.379 -17.371 1.00 42.25 99 PRO A N 1
ATOM 784 C CA . PRO A 1 99 ? -9.740 9.492 -18.065 1.00 42.25 99 PRO A CA 1
ATOM 785 C C . PRO A 1 99 ? -10.407 10.318 -16.982 1.00 42.25 99 PRO A C 1
ATOM 787 O O . PRO A 1 99 ? -11.081 9.725 -16.144 1.00 42.25 99 PRO A O 1
ATOM 790 N N . SER A 1 100 ? -10.127 11.627 -16.943 1.00 44.75 100 SER A N 1
ATOM 791 C CA . SER A 1 100 ? -10.619 12.544 -15.913 1.00 44.75 100 SER A CA 1
ATOM 792 C C . SER A 1 100 ? -12.028 12.120 -15.518 1.00 44.75 100 SER A C 1
ATOM 794 O O . SER A 1 100 ? -12.946 12.305 -16.323 1.00 44.75 100 SER A O 1
ATOM 796 N N . ILE A 1 101 ? -12.179 11.458 -14.364 1.00 50.00 101 ILE A N 1
ATOM 797 C CA . ILE A 1 101 ? -13.489 11.007 -13.908 1.00 50.00 101 ILE A CA 1
ATOM 798 C C . ILE A 1 101 ? -14.183 12.303 -13.545 1.00 50.00 101 ILE A C 1
ATOM 800 O O . ILE A 1 101 ? -14.037 12.835 -12.448 1.00 50.00 101 ILE A O 1
ATOM 804 N N . ARG A 1 102 ? -14.851 12.890 -14.534 1.00 42.69 102 ARG A N 1
ATOM 805 C CA . ARG A 1 102 ? -15.846 13.907 -14.287 1.00 42.69 102 ARG A CA 1
ATOM 806 C C . ARG A 1 102 ? -16.909 13.202 -13.470 1.00 42.69 102 ARG A C 1
ATOM 808 O O . ARG A 1 102 ? -17.251 12.058 -13.765 1.00 42.69 102 ARG A O 1
ATOM 815 N N . SER A 1 103 ? -17.423 13.879 -12.457 1.00 49.59 103 SER A N 1
ATOM 816 C CA . SER A 1 103 ? -18.499 13.400 -11.583 1.00 49.59 103 SER A CA 1
ATOM 817 C C . SER A 1 103 ? -19.680 12.808 -12.375 1.00 49.59 103 SER A C 1
ATOM 819 O O . SER A 1 103 ? -20.375 11.919 -11.900 1.00 49.59 103 SER A O 1
ATOM 821 N N . GLU A 1 104 ? -19.837 13.257 -13.621 1.00 48.34 104 GLU A N 1
ATOM 822 C CA . GLU A 1 104 ? -20.750 12.772 -14.657 1.00 48.34 104 GLU A CA 1
ATOM 823 C C . GLU A 1 104 ? -20.634 11.259 -14.961 1.00 48.34 104 GLU A C 1
ATOM 825 O O . GLU A 1 104 ? -21.635 10.633 -15.285 1.00 48.34 104 GLU A O 1
ATOM 830 N N . TRP A 1 105 ? -19.449 10.647 -14.837 1.00 42.38 105 TRP A N 1
ATOM 831 C CA . TRP A 1 105 ? -19.216 9.217 -15.119 1.00 42.38 105 TRP A CA 1
ATOM 832 C C . TRP A 1 105 ? -19.548 8.291 -13.939 1.00 42.38 105 TRP A C 1
ATOM 834 O O . TRP A 1 105 ? -19.666 7.085 -14.132 1.00 42.38 105 TRP A O 1
ATOM 844 N N . MET A 1 106 ? -19.703 8.831 -12.724 1.00 45.78 106 MET A N 1
ATOM 845 C CA . MET A 1 106 ? -20.171 8.065 -11.557 1.00 45.78 106 MET A CA 1
ATOM 846 C C . MET A 1 106 ? -21.695 8.116 -11.389 1.00 45.78 106 MET A C 1
ATOM 848 O O . MET A 1 106 ? -22.243 7.411 -10.544 1.00 45.78 106 MET A O 1
ATOM 852 N N . ALA A 1 107 ? -22.397 8.897 -12.217 1.00 44.59 107 ALA A N 1
ATOM 853 C CA . ALA A 1 107 ? -23.848 8.845 -12.329 1.00 44.59 107 ALA A CA 1
ATOM 854 C C . ALA A 1 107 ? -24.266 7.645 -13.199 1.00 44.59 107 ALA A C 1
ATOM 856 O O . ALA A 1 107 ? -24.784 7.799 -14.303 1.00 44.59 107 ALA A O 1
ATOM 857 N N . ASN A 1 108 ? -24.044 6.427 -12.700 1.00 38.72 108 ASN A N 1
ATOM 858 C CA . ASN A 1 108 ? -24.753 5.257 -13.209 1.00 38.72 108 ASN A CA 1
ATOM 859 C C . ASN A 1 108 ? -26.229 5.394 -12.806 1.00 38.72 108 ASN A C 1
ATOM 861 O O . ASN A 1 108 ? -26.624 5.040 -11.699 1.00 38.72 108 ASN A O 1
ATOM 865 N N . HIS A 1 109 ? -27.043 5.951 -13.700 1.00 42.47 109 HIS A N 1
ATOM 866 C CA . HIS A 1 109 ? -28.485 5.733 -13.705 1.00 42.47 109 HIS A CA 1
ATOM 867 C C . HIS A 1 109 ? -28.774 4.418 -14.431 1.00 42.47 109 HIS A C 1
ATOM 869 O O . HIS A 1 109 ? -29.017 4.434 -15.635 1.00 42.47 109 HIS A O 1
ATOM 875 N N . TYR A 1 110 ? -28.732 3.309 -13.691 1.00 38.09 110 TYR A N 1
ATOM 876 C CA . TYR A 1 110 ? -29.479 2.080 -13.970 1.00 38.09 110 TYR A CA 1
ATOM 877 C C . TYR A 1 110 ? -29.854 1.413 -12.651 1.00 38.09 110 TYR A C 1
ATOM 879 O O . TYR A 1 110 ? -28.957 1.299 -11.787 1.00 38.09 110 TYR A O 1
#

pLDDT: mean 70.88, std 14.85, range [38.09, 92.62]

Radius of gyration: 19.47 Å; chains: 1; bounding box: 60×29×48 Å

Secondary structure (DSSP, 8-state):
-HHHHHHHS---TT--SSHHHHHHHHHHHHHTS-IIIIIHHHHHHHHHHHHHSS-SS-EEEETTEEEEEPPPEEPTT--TT---EE--EEE--GGGTS----GGGS----

Organism: Escherichia coli (NCBI:txid562)

Foldseek 3Di:
DVLLVLLVLDFDPPADPDPVSSSVVSSVVLVPDDVPPGNVVSVVVSVVCVVVVCVVFDWDQDPNFIWTWDDWDFDPPPDPDDRDTDTDTHGDDVPVVPPPPDVVVVPPPD

Sequence (110 aa):
MRIAELALCTALEDDPEDFTQAANRRFDIIESMALETEFTPLVARIQLMQKDLRHGLKMSIERGSSRLILPPQHCKNAKEGADVTTTLYVPFLNREFIPSIRSEWMANHY